Protein AF-A0A349MN30-F1 (afdb_monomer_lite)

Sequence (79 aa):
MKMKSLRFVFTAMVIAMLPQQGIADGHKKTMWDVITNDDRFATFAVMVENAGVEHLFNGKTAINATVYVPTNFAFSTVP

Radius of gyration: 24.06 Å; chains: 1; bounding box: 62×49×43 Å

Foldseek 3Di:
DPDPVVVVVVVVVVVVPPPPPPPPPPCPCWQLNVQVVDQQNVVVNVVCVVVVNCCVTRPVDPDDDDDDGHGPVNVVPDD

Structure (mmCIF, N/CA/C/O backbone):
data_AF-A0A349MN30-F1
#
_entry.id   AF-A0A349MN30-F1
#
loop_
_atom_site.group_PDB
_atom_site.id
_atom_site.type_symbol
_atom_site.label_atom_id
_atom_site.label_alt_id
_atom_site.label_comp_id
_atom_site.label_asym_id
_atom_site.label_entity_id
_atom_site.label_seq_id
_atom_site.pdbx_PDB_ins_code
_atom_site.Cartn_x
_atom_site.Cartn_y
_atom_site.Cartn_z
_atom_site.occupancy
_atom_site.B_iso_or_equiv
_atom_site.auth_seq_id
_atom_site.auth_comp_id
_atom_site.auth_asym_id
_atom_site.auth_atom_id
_atom_site.pdbx_PDB_model_num
ATOM 1 N N . MET A 1 1 ? -45.780 37.088 33.471 1.00 51.62 1 MET A N 1
ATOM 2 C CA . MET A 1 1 ? -45.248 36.539 32.200 1.00 51.62 1 MET A CA 1
ATOM 3 C C . MET A 1 1 ? -43.844 37.098 31.936 1.00 51.62 1 MET A C 1
ATOM 5 O O . MET A 1 1 ? -43.733 38.080 31.221 1.00 51.62 1 MET A O 1
ATOM 9 N N . LYS A 1 2 ? -42.776 36.583 32.579 1.00 56.50 2 LYS A N 1
ATOM 10 C CA . LYS A 1 2 ? -41.404 37.114 32.350 1.00 56.50 2 LYS A CA 1
ATOM 11 C C . LYS A 1 2 ? -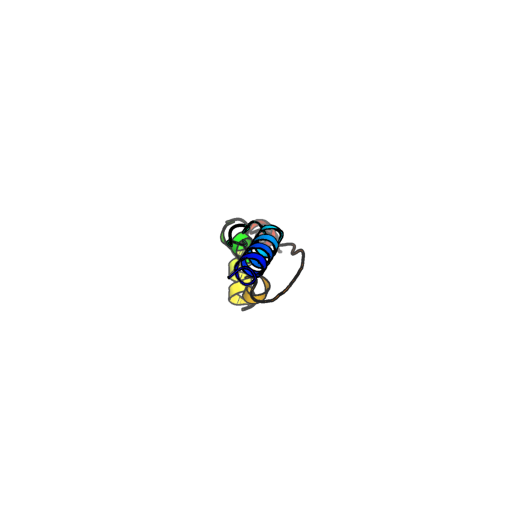40.232 36.242 32.850 1.00 56.50 2 LYS A C 1
ATOM 13 O O . LYS A 1 2 ? -39.152 36.758 33.073 1.00 56.50 2 LYS A O 1
ATOM 18 N N . MET A 1 3 ? -40.418 34.928 33.026 1.00 54.09 3 MET A N 1
ATOM 19 C CA . MET A 1 3 ? -39.339 34.027 33.500 1.00 54.09 3 MET A CA 1
ATOM 20 C C . MET A 1 3 ? -39.000 32.881 32.535 1.00 54.09 3 MET A C 1
ATOM 22 O O . MET A 1 3 ? -37.964 32.241 32.682 1.00 54.09 3 MET A O 1
ATOM 26 N N . LYS A 1 4 ? -39.840 32.636 31.517 1.00 53.19 4 LYS A N 1
ATOM 27 C CA . LYS A 1 4 ? -39.588 31.609 30.492 1.00 53.19 4 LYS A CA 1
ATOM 28 C C . LYS A 1 4 ? -38.684 32.125 29.360 1.00 53.19 4 LYS A C 1
ATOM 30 O O . LYS A 1 4 ? -37.803 31.391 28.935 1.00 53.19 4 LYS A O 1
ATOM 35 N N . SER A 1 5 ? -38.809 33.397 28.956 1.00 53.88 5 SER A N 1
ATOM 36 C CA . SER A 1 5 ? -37.941 33.983 27.916 1.00 53.88 5 SER A CA 1
ATOM 37 C C . SER A 1 5 ? -36.476 34.106 28.335 1.00 53.88 5 SER A C 1
ATOM 39 O O . SER A 1 5 ? -35.605 33.924 27.497 1.00 53.88 5 SER A O 1
ATOM 41 N N . LEU A 1 6 ? -36.178 34.358 29.617 1.00 55.53 6 LEU A N 1
ATOM 42 C CA . LEU A 1 6 ? -34.791 34.522 30.073 1.00 55.53 6 LEU A CA 1
ATOM 43 C C . LEU A 1 6 ? -34.016 33.194 30.083 1.00 55.53 6 LEU A C 1
ATOM 45 O O . LEU A 1 6 ? -32.834 33.167 29.756 1.00 55.53 6 LEU A O 1
ATOM 49 N N . ARG A 1 7 ? -34.706 32.080 30.374 1.00 55.00 7 ARG A N 1
ATOM 50 C CA . ARG A 1 7 ? -34.153 30.726 30.213 1.00 55.00 7 ARG A CA 1
ATOM 51 C C . ARG A 1 7 ? -33.863 30.411 28.746 1.00 55.00 7 ARG A C 1
ATOM 53 O O . ARG A 1 7 ? -32.802 29.883 28.451 1.00 55.00 7 ARG A O 1
ATOM 60 N N . PHE A 1 8 ? -34.763 30.797 27.840 1.00 53.59 8 PHE A N 1
ATOM 61 C CA . PHE A 1 8 ? -34.586 30.578 26.401 1.00 53.59 8 PHE A CA 1
ATOM 62 C C . PHE A 1 8 ? -33.379 31.329 25.821 1.00 53.59 8 PHE A C 1
ATOM 64 O O . PHE A 1 8 ? -32.644 30.760 25.018 1.00 53.59 8 PHE A O 1
ATOM 71 N N . VAL A 1 9 ? -33.131 32.569 26.258 1.00 58.62 9 VAL A N 1
ATOM 72 C CA . VAL A 1 9 ? -31.964 33.351 25.807 1.00 58.62 9 VAL A CA 1
ATOM 73 C C . VAL A 1 9 ? -30.653 32.744 26.322 1.00 58.62 9 VAL A C 1
ATOM 75 O O . VAL A 1 9 ? -29.691 32.636 25.566 1.00 58.62 9 VAL A O 1
ATOM 78 N N . 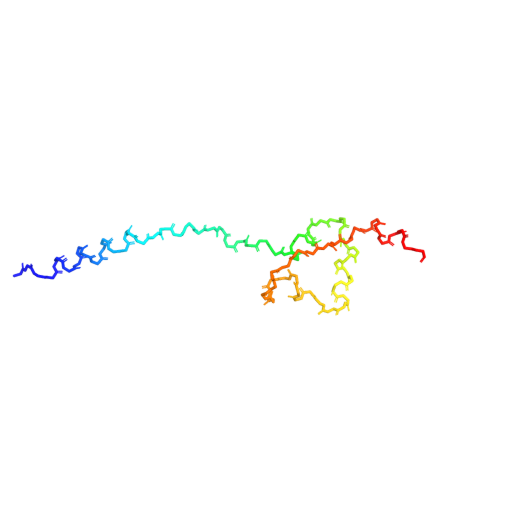PHE A 1 10 ? -30.625 32.270 27.573 1.00 55.38 10 PHE A N 1
ATOM 79 C CA . PHE A 1 10 ? -29.441 31.611 28.133 1.00 55.38 10 PHE A CA 1
ATOM 80 C C . PHE A 1 10 ? -29.116 30.284 27.436 1.00 55.38 10 PHE A C 1
ATOM 82 O O . PHE A 1 10 ? -27.950 29.998 27.183 1.00 55.38 10 PHE A O 1
ATOM 89 N N . THR A 1 11 ? -30.125 29.489 27.068 1.00 59.09 11 THR A N 1
ATOM 90 C CA . THR A 1 11 ? -29.901 28.234 26.333 1.00 59.09 11 THR A CA 1
ATOM 91 C C . THR A 1 11 ? -29.346 28.478 24.926 1.00 59.09 11 THR A C 1
ATOM 93 O O . THR A 1 11 ? -28.445 27.762 24.501 1.00 59.09 11 THR A O 1
ATOM 96 N N . ALA A 1 12 ? -29.816 29.510 24.218 1.00 58.03 12 ALA A N 1
ATOM 97 C CA . ALA A 1 12 ? -29.307 29.841 22.884 1.00 58.03 12 ALA A CA 1
ATOM 98 C C . ALA A 1 12 ? -27.852 30.349 22.910 1.00 58.03 12 ALA A C 1
ATOM 100 O O . ALA A 1 12 ? -27.065 30.017 22.024 1.00 58.03 12 ALA A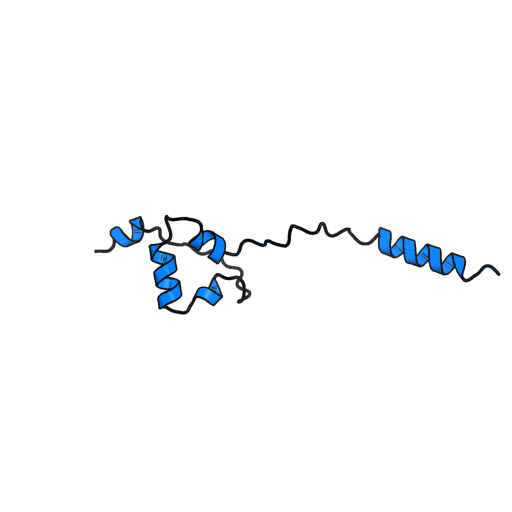 O 1
ATOM 101 N N . MET A 1 13 ? -27.468 31.102 23.947 1.00 56.62 13 MET A N 1
ATOM 102 C CA . MET A 1 13 ? -26.102 31.617 24.094 1.00 56.62 13 MET A CA 1
ATOM 103 C C . MET A 1 13 ? -25.075 30.503 24.358 1.00 56.62 13 MET A C 1
ATOM 105 O O . MET A 1 13 ? -23.961 30.571 23.849 1.00 56.62 13 MET A O 1
ATOM 109 N N . VAL A 1 14 ? -25.455 29.446 25.086 1.00 57.28 14 VAL A N 1
ATOM 110 C CA . VAL A 1 14 ? -24.579 28.282 25.319 1.00 57.28 14 VAL A CA 1
ATOM 111 C C . VAL A 1 14 ? -24.311 27.507 24.024 1.00 57.28 14 VAL A C 1
ATOM 113 O O . VAL A 1 14 ? -23.196 27.040 23.821 1.00 57.28 14 VAL A O 1
ATOM 116 N N . ILE A 1 15 ? -25.287 27.421 23.113 1.00 58.25 15 ILE A N 1
ATOM 117 C CA . ILE A 1 15 ? -25.113 26.749 21.813 1.00 58.25 15 ILE A CA 1
ATOM 118 C C . ILE A 1 15 ? -24.156 27.537 20.906 1.00 58.25 15 ILE A C 1
ATOM 120 O O . ILE A 1 15 ? -23.334 26.935 20.223 1.00 58.25 15 ILE A O 1
ATOM 124 N N . ALA A 1 16 ? -24.215 28.872 20.930 1.00 58.31 16 ALA A N 1
ATOM 125 C CA . ALA A 1 16 ? -23.349 29.729 20.115 1.00 58.31 16 ALA A CA 1
ATOM 126 C C . ALA A 1 16 ? -21.884 29.779 20.595 1.00 58.31 16 ALA A C 1
ATOM 128 O O . ALA A 1 16 ? -21.008 30.177 19.834 1.00 58.31 16 ALA A O 1
ATOM 129 N N . MET A 1 17 ? -21.619 29.403 21.851 1.00 55.91 17 MET A N 1
ATOM 130 C CA . MET A 1 17 ? -20.283 29.436 22.460 1.00 55.91 17 MET A CA 1
ATOM 131 C C . MET A 1 17 ? -19.582 28.069 22.446 1.00 55.91 17 MET A C 1
ATOM 133 O O . MET A 1 17 ? -18.414 27.968 22.825 1.00 55.91 17 MET A O 1
ATOM 137 N N . LEU A 1 18 ? -20.268 27.014 21.990 1.00 57.94 18 LEU A N 1
ATOM 138 C CA . LEU A 1 18 ? -19.598 25.769 21.641 1.00 57.94 18 LEU A CA 1
ATOM 139 C C . LEU A 1 18 ? -18.658 26.057 20.466 1.00 57.94 18 LEU A C 1
ATOM 141 O O . LEU A 1 18 ? -19.071 26.731 19.519 1.00 57.94 18 LEU A O 1
ATOM 145 N N . PRO A 1 19 ? -17.410 25.560 20.487 1.00 54.66 19 PRO A N 1
ATOM 146 C CA . PRO A 1 19 ? -16.565 25.641 19.312 1.00 54.66 19 PRO A CA 1
ATOM 147 C C . PRO A 1 19 ? -17.346 25.022 18.153 1.00 54.66 19 PRO A C 1
ATOM 149 O O . PRO A 1 19 ? -17.726 23.851 18.224 1.00 54.66 19 PRO A O 1
ATOM 152 N N . GLN A 1 20 ? -17.606 25.805 17.102 1.00 59.31 20 GLN A N 1
ATOM 153 C CA . GLN A 1 20 ? -17.925 25.260 15.790 1.00 59.31 20 GLN A CA 1
ATOM 154 C C . GLN A 1 20 ? -16.715 24.421 15.401 1.00 59.31 20 GLN A C 1
ATOM 156 O O . GLN A 1 20 ? -15.741 24.920 14.843 1.00 59.31 20 GLN A O 1
ATOM 161 N N . GLN A 1 21 ? -16.748 23.150 15.794 1.00 57.62 21 GLN A N 1
ATOM 162 C CA . GLN A 1 21 ? -15.881 22.117 15.272 1.00 57.62 21 GLN A CA 1
ATOM 163 C C . GLN A 1 21 ? -16.141 22.175 13.771 1.00 57.62 21 GLN A C 1
ATOM 165 O O . GLN A 1 21 ? -17.206 21.754 13.316 1.00 57.62 21 GLN A O 1
ATOM 170 N N . GLY A 1 22 ? -15.247 22.828 13.023 1.00 52.75 22 GLY A N 1
ATOM 171 C CA . GLY A 1 22 ? -15.319 22.824 11.574 1.00 52.75 22 GLY A CA 1
ATOM 172 C C . GLY A 1 22 ? -15.479 21.370 11.170 1.00 52.75 22 GLY A C 1
ATOM 173 O O . GLY A 1 22 ? -14.680 20.530 11.591 1.00 52.75 22 GLY A O 1
ATOM 174 N N . ILE A 1 23 ? -16.562 21.059 10.461 1.00 51.91 23 ILE A N 1
ATOM 175 C CA . ILE A 1 23 ? -16.739 19.743 9.868 1.00 51.91 23 ILE A CA 1
ATOM 176 C C . ILE A 1 23 ? -15.616 19.659 8.839 1.00 51.91 23 ILE A C 1
ATOM 178 O O . ILE A 1 23 ? -15.749 20.148 7.724 1.00 51.91 23 ILE A O 1
ATOM 182 N N . ALA A 1 24 ? -14.455 19.153 9.257 1.00 51.53 24 ALA A N 1
ATOM 183 C CA . ALA A 1 24 ? -13.446 18.683 8.335 1.00 51.53 24 ALA A CA 1
ATOM 184 C C . ALA A 1 24 ? -14.173 17.655 7.474 1.00 51.53 24 ALA A C 1
ATOM 186 O O . ALA A 1 24 ? -14.735 16.709 8.036 1.00 51.53 24 ALA A O 1
ATOM 187 N N . ASP A 1 25 ? -14.254 17.911 6.166 1.00 52.88 25 ASP A N 1
ATOM 188 C CA . ASP A 1 25 ? -14.954 17.056 5.212 1.00 52.88 25 ASP A CA 1
ATOM 189 C C . ASP A 1 25 ? -14.718 15.589 5.576 1.00 52.88 25 ASP A C 1
ATOM 191 O O . ASP A 1 25 ? -13.579 15.134 5.691 1.00 52.88 25 ASP A O 1
ATOM 195 N N . GLY A 1 26 ? -15.806 14.856 5.823 1.00 50.25 26 GLY A N 1
ATOM 196 C CA . GLY A 1 26 ? -15.795 13.498 6.379 1.00 50.25 26 GLY A CA 1
ATOM 197 C C . GLY A 1 26 ? -15.088 12.449 5.514 1.00 50.25 26 GLY A C 1
ATOM 198 O O . GLY A 1 26 ? -15.067 11.274 5.872 1.00 50.25 26 GLY A O 1
ATOM 199 N N . HIS A 1 27 ? -14.471 12.856 4.408 1.00 53.19 2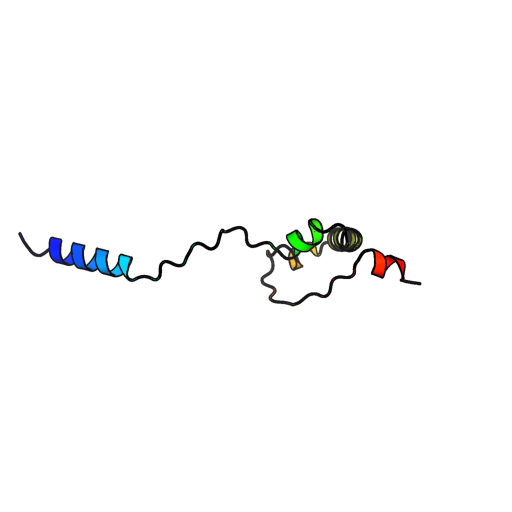7 HIS A N 1
ATOM 200 C CA . HIS A 1 27 ? -13.579 12.045 3.599 1.00 53.19 27 HIS A CA 1
ATOM 201 C C . HIS A 1 27 ? -12.186 12.017 4.235 1.00 53.19 27 HIS A C 1
ATOM 203 O O . HIS A 1 27 ? -11.218 12.573 3.715 1.00 53.19 27 HIS A O 1
ATOM 209 N N . LYS A 1 28 ? -12.072 11.346 5.385 1.00 65.62 28 LYS A N 1
ATOM 210 C CA . LYS A 1 28 ? -10.763 10.959 5.913 1.00 65.62 28 LYS A CA 1
ATOM 211 C C . LYS A 1 28 ? -10.191 9.931 4.938 1.00 65.62 28 LYS A C 1
ATOM 213 O O . LYS A 1 28 ? -10.597 8.775 4.988 1.00 65.62 28 LYS A O 1
ATOM 218 N N . LYS A 1 29 ? -9.311 10.352 4.023 1.00 81.56 29 LYS A N 1
ATOM 219 C CA . LYS A 1 29 ? -8.568 9.413 3.172 1.00 81.56 29 LYS A CA 1
ATOM 220 C C . LYS A 1 29 ? -7.861 8.417 4.086 1.00 81.56 29 LYS A C 1
ATOM 222 O O . LYS A 1 29 ? -7.088 8.815 4.958 1.00 81.56 29 LYS A O 1
ATOM 227 N N . THR A 1 30 ? -8.184 7.145 3.923 1.00 91.62 30 THR A N 1
ATOM 228 C CA . THR A 1 30 ? -7.546 6.052 4.647 1.00 91.62 30 THR A CA 1
ATOM 229 C C . THR A 1 30 ? -6.162 5.790 4.056 1.00 91.62 30 THR A C 1
ATOM 231 O O . THR A 1 30 ? -5.855 6.220 2.943 1.00 91.62 30 THR A O 1
ATOM 234 N N . MET A 1 31 ? -5.307 5.068 4.785 1.00 92.56 31 MET A N 1
ATOM 235 C CA . MET A 1 31 ? -4.038 4.605 4.212 1.00 92.56 31 MET A CA 1
ATOM 236 C C . MET A 1 31 ? -4.300 3.706 2.997 1.00 92.56 31 MET A C 1
ATOM 238 O O . MET A 1 31 ? -3.572 3.775 2.012 1.00 92.56 31 MET A O 1
ATOM 242 N N . TRP A 1 32 ? -5.374 2.912 3.045 1.00 95.38 32 TRP A N 1
ATOM 243 C CA . TRP A 1 32 ? -5.795 2.087 1.920 1.00 95.38 32 TRP A CA 1
ATOM 244 C C . TRP A 1 32 ? -6.122 2.917 0.678 1.00 95.38 32 TRP A C 1
ATOM 246 O O . TRP A 1 32 ? -5.606 2.610 -0.389 1.00 95.38 32 TRP A O 1
ATOM 256 N N . ASP A 1 33 ? -6.838 4.037 0.829 1.00 94.69 33 ASP A N 1
ATOM 257 C CA . ASP A 1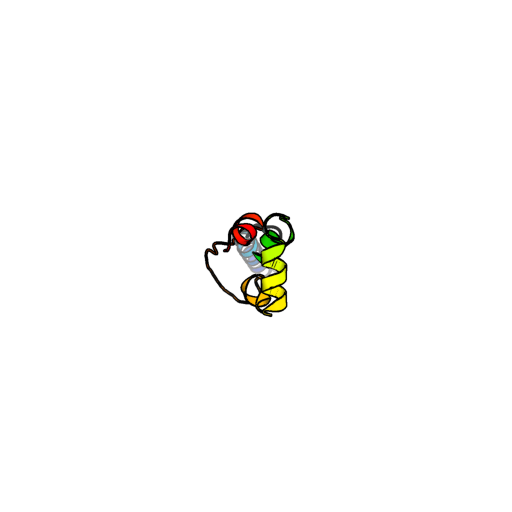 33 ? -7.103 4.952 -0.291 1.00 94.69 33 ASP A CA 1
ATOM 258 C C . ASP A 1 33 ? -5.810 5.522 -0.891 1.00 94.69 33 ASP A C 1
ATOM 260 O O . ASP A 1 33 ? -5.754 5.801 -2.084 1.00 94.69 33 ASP A O 1
ATOM 264 N N . VAL A 1 34 ? -4.764 5.734 -0.088 1.00 93.38 34 VAL A N 1
ATOM 265 C CA . VAL A 1 34 ? -3.458 6.184 -0.602 1.00 93.38 34 VAL A CA 1
ATOM 266 C C . VAL A 1 34 ? -2.773 5.067 -1.391 1.00 93.38 34 VAL A C 1
ATOM 268 O O . VAL A 1 34 ? -2.220 5.331 -2.454 1.00 93.38 34 VAL A O 1
ATOM 271 N N . ILE A 1 35 ? -2.828 3.830 -0.894 1.00 95.94 35 ILE A N 1
ATOM 272 C CA . ILE A 1 35 ? -2.216 2.657 -1.531 1.00 95.94 35 ILE A CA 1
ATOM 273 C C . ILE A 1 35 ? -2.893 2.337 -2.870 1.00 95.94 35 ILE A C 1
ATOM 275 O O . ILE A 1 35 ? -2.201 2.096 -3.852 1.00 95.94 35 ILE A O 1
ATOM 279 N N . THR A 1 36 ? -4.227 2.342 -2.932 1.00 96.50 36 THR A N 1
ATOM 280 C CA . THR A 1 36 ? -4.961 1.908 -4.133 1.00 96.50 36 THR A CA 1
ATOM 281 C C . THR A 1 36 ? -5.086 2.986 -5.206 1.00 96.50 36 THR A C 1
ATOM 283 O O . THR A 1 36 ? -5.339 2.652 -6.357 1.00 96.50 36 THR A O 1
ATOM 286 N N . ASN A 1 37 ? -4.921 4.269 -4.859 1.00 96.81 37 ASN A N 1
ATOM 287 C CA . ASN A 1 37 ? -4.994 5.375 -5.825 1.00 96.81 37 ASN A CA 1
ATOM 288 C C . ASN A 1 37 ? -3.630 5.774 -6.422 1.00 96.81 37 ASN A C 1
ATOM 290 O O . ASN A 1 37 ? -3.573 6.708 -7.221 1.00 96.81 37 ASN A O 1
ATOM 294 N N . ASP A 1 38 ? -2.535 5.120 -6.028 1.00 97.19 38 ASP A N 1
ATOM 295 C CA . ASP A 1 38 ? -1.192 5.374 -6.557 1.00 97.19 38 ASP A CA 1
ATOM 296 C C . ASP A 1 38 ? -0.633 4.099 -7.201 1.00 97.19 38 ASP A C 1
ATOM 298 O O . ASP A 1 38 ? -0.281 3.133 -6.520 1.00 97.19 38 ASP A O 1
ATOM 302 N N . ASP A 1 39 ? -0.513 4.118 -8.532 1.00 97.69 39 ASP A N 1
ATOM 303 C CA . ASP A 1 39 ? -0.088 2.970 -9.341 1.00 97.69 39 ASP A CA 1
ATOM 304 C C . ASP A 1 39 ? 1.265 2.393 -8.909 1.00 97.69 39 ASP A C 1
ATOM 306 O O . ASP A 1 39 ? 1.537 1.211 -9.133 1.00 97.69 39 ASP A O 1
ATOM 310 N N . ARG A 1 40 ? 2.122 3.189 -8.253 1.00 98.12 40 ARG A N 1
ATOM 311 C CA . ARG A 1 40 ? 3.427 2.733 -7.755 1.00 98.12 40 ARG A CA 1
ATOM 312 C C . ARG A 1 40 ? 3.310 1.683 -6.655 1.00 98.12 40 ARG A C 1
ATOM 314 O O . ARG A 1 40 ? 4.324 1.046 -6.380 1.00 98.12 40 ARG A O 1
ATOM 321 N N . PHE A 1 41 ? 2.142 1.506 -6.035 1.00 98.12 41 PHE A N 1
ATOM 322 C CA . PHE A 1 41 ? 1.907 0.547 -4.951 1.00 98.12 41 PHE A CA 1
ATOM 323 C C . PHE A 1 41 ? 1.001 -0.629 -5.348 1.00 98.12 41 PHE A C 1
ATOM 325 O O . PHE A 1 41 ? 0.649 -1.436 -4.488 1.00 98.12 41 PHE A O 1
ATOM 332 N N . ALA A 1 42 ? 0.654 -0.781 -6.630 1.00 98.06 42 ALA A N 1
ATOM 333 C CA . ALA A 1 42 ? -0.247 -1.834 -7.107 1.00 98.06 42 ALA A CA 1
ATOM 334 C C . ALA A 1 42 ? 0.184 -3.256 -6.688 1.00 98.06 42 ALA A C 1
ATOM 336 O O . ALA A 1 42 ? -0.646 -4.052 -6.250 1.00 98.06 42 ALA A O 1
ATOM 337 N N . THR A 1 43 ? 1.484 -3.571 -6.744 1.00 98.06 43 THR A N 1
ATOM 338 C CA . THR A 1 43 ? 2.006 -4.869 -6.286 1.00 98.06 43 THR A CA 1
ATOM 339 C C . THR A 1 43 ? 1.748 -5.080 -4.793 1.00 98.06 43 THR A C 1
ATOM 341 O O . THR A 1 43 ? 1.341 -6.166 -4.382 1.00 98.06 43 THR A O 1
ATOM 344 N N . PHE A 1 44 ? 1.948 -4.043 -3.976 1.00 98.06 44 PHE A N 1
ATOM 345 C CA . PHE A 1 44 ? 1.689 -4.111 -2.539 1.00 98.06 44 PHE A CA 1
ATOM 346 C C . PHE A 1 44 ? 0.196 -4.288 -2.239 1.00 98.06 44 PHE A C 1
ATOM 348 O O . PHE A 1 44 ? -0.150 -5.098 -1.382 1.00 98.06 44 PHE A O 1
ATOM 355 N N . ALA A 1 45 ? -0.684 -3.586 -2.961 1.00 98.12 45 ALA A N 1
ATOM 356 C CA . ALA A 1 45 ? -2.132 -3.709 -2.798 1.00 98.12 45 ALA A CA 1
ATOM 357 C C . ALA A 1 45 ? -2.597 -5.163 -2.988 1.00 98.12 45 ALA A C 1
ATOM 359 O O . ALA A 1 45 ? -3.224 -5.730 -2.094 1.00 98.12 45 ALA A O 1
ATOM 360 N N . VAL A 1 46 ? -2.170 -5.808 -4.081 1.00 98.19 46 VAL A N 1
ATOM 361 C CA . VAL A 1 46 ? -2.481 -7.222 -4.358 1.00 98.19 46 VAL A CA 1
ATOM 362 C C . VAL A 1 46 ? -1.973 -8.142 -3.244 1.00 98.19 46 VAL A C 1
ATOM 364 O O . VAL A 1 46 ? -2.660 -9.080 -2.845 1.00 98.19 46 VAL A O 1
ATOM 367 N N . MET A 1 47 ? -0.775 -7.890 -2.707 1.00 97.94 47 MET A N 1
ATOM 368 C CA . MET A 1 47 ? -0.243 -8.684 -1.594 1.00 97.94 47 MET A CA 1
ATOM 369 C C . MET A 1 47 ? -1.078 -8.532 -0.318 1.00 97.94 47 MET A C 1
ATOM 371 O O . MET A 1 47 ? -1.342 -9.529 0.351 1.00 97.94 47 MET A O 1
ATOM 375 N N . VAL A 1 48 ? -1.503 -7.311 0.020 1.00 97.50 48 VAL A N 1
ATOM 376 C CA . VAL A 1 48 ? -2.341 -7.035 1.198 1.00 97.50 48 VAL A CA 1
ATOM 377 C C . VAL A 1 48 ? -3.701 -7.726 1.091 1.00 97.50 48 VAL A C 1
ATOM 379 O O . VAL A 1 48 ? -4.154 -8.326 2.070 1.00 97.50 48 VAL A O 1
ATOM 382 N N . GLU A 1 49 ? -4.322 -7.680 -0.088 1.00 97.88 49 GLU A N 1
ATOM 383 C CA . GLU A 1 49 ? -5.584 -8.369 -0.373 1.00 97.88 49 GLU A CA 1
ATOM 384 C C . GLU A 1 49 ? -5.421 -9.889 -0.273 1.00 97.88 49 GLU A C 1
ATOM 386 O O . GLU A 1 49 ? -6.153 -10.538 0.475 1.00 97.88 49 GLU A O 1
ATOM 391 N N . ASN A 1 50 ? -4.405 -10.456 -0.935 1.00 98.25 50 ASN A N 1
ATOM 392 C CA . ASN A 1 50 ? -4.118 -11.894 -0.897 1.00 98.25 50 ASN A CA 1
ATOM 393 C C . ASN A 1 50 ? -3.793 -12.396 0.518 1.00 98.25 50 ASN A C 1
ATOM 395 O O . ASN A 1 50 ? -4.122 -13.529 0.864 1.00 98.25 50 ASN A O 1
ATOM 399 N N . ALA A 1 51 ? -3.154 -11.563 1.342 1.00 98.06 51 ALA A N 1
ATOM 400 C CA . ALA A 1 51 ? -2.866 -11.872 2.738 1.00 98.06 51 ALA A CA 1
ATOM 401 C C . ALA A 1 51 ? -4.074 -11.665 3.674 1.00 98.06 51 ALA A C 1
ATOM 403 O O . ALA A 1 51 ? -4.013 -12.065 4.836 1.00 98.06 51 ALA A O 1
ATOM 404 N N . GLY A 1 52 ? -5.163 -11.042 3.209 1.00 97.31 52 GLY A N 1
ATOM 405 C CA . GLY A 1 52 ? -6.359 -10.780 4.018 1.00 97.31 52 GLY A CA 1
ATOM 406 C C . GLY A 1 52 ? -6.165 -9.718 5.110 1.00 97.31 52 GLY A C 1
ATOM 407 O O . GLY A 1 52 ? -6.919 -9.681 6.086 1.00 97.31 52 GLY A O 1
ATOM 408 N N . VAL A 1 53 ? -5.162 -8.844 4.975 1.00 96.44 53 VAL A N 1
ATOM 409 C CA . VAL A 1 53 ? -4.770 -7.867 6.014 1.00 96.44 53 VAL A CA 1
ATOM 410 C C . VAL A 1 53 ? -5.183 -6.422 5.707 1.00 96.44 53 VAL A C 1
ATOM 412 O O . VAL A 1 53 ? -4.760 -5.495 6.391 1.00 96.44 53 VAL A O 1
ATOM 415 N N . GLU A 1 54 ? -6.062 -6.209 4.726 1.00 95.69 54 GLU A N 1
ATOM 416 C CA . GLU A 1 54 ? -6.571 -4.883 4.323 1.00 95.69 54 GLU A CA 1
ATOM 417 C C . GLU A 1 54 ? -7.157 -4.066 5.492 1.00 95.69 54 GLU A C 1
ATOM 419 O O . GLU A 1 54 ? -7.037 -2.841 5.545 1.00 95.69 54 GLU A O 1
ATOM 424 N N . HIS A 1 55 ? -7.748 -4.747 6.479 1.00 93.56 55 HIS A N 1
ATOM 425 C CA . HIS A 1 55 ? -8.327 -4.137 7.681 1.00 93.56 55 HIS A CA 1
ATOM 426 C C . HIS A 1 55 ? -7.334 -3.284 8.491 1.00 93.56 55 HIS A C 1
ATOM 428 O O . HIS A 1 55 ? -7.750 -2.358 9.188 1.00 93.56 55 HIS A O 1
ATOM 434 N N . LEU A 1 56 ? -6.030 -3.552 8.359 1.00 93.56 56 LEU A N 1
ATOM 435 C CA . LEU A 1 56 ? -4.970 -2.760 8.982 1.00 93.56 56 LEU A CA 1
ATOM 436 C C . LEU A 1 56 ? -4.779 -1.385 8.315 1.00 93.56 56 LEU A C 1
ATOM 438 O O . LEU A 1 56 ? -4.215 -0.485 8.932 1.00 93.56 56 LEU A O 1
ATOM 442 N N . PHE A 1 57 ? -5.253 -1.207 7.078 1.00 93.75 57 PHE A N 1
ATOM 443 C CA . PHE A 1 57 ? -5.017 -0.016 6.251 1.00 93.75 57 PHE A CA 1
ATOM 444 C C . PHE A 1 57 ? -6.290 0.781 5.949 1.00 93.75 57 PHE A C 1
ATOM 446 O O . PHE A 1 57 ? -6.229 1.999 5.764 1.00 93.75 57 PHE A O 1
ATOM 453 N N . ASN A 1 58 ? -7.450 0.122 5.920 1.00 92.50 58 ASN A N 1
ATOM 454 C CA . ASN A 1 58 ? -8.733 0.735 5.549 1.00 92.50 58 ASN A CA 1
ATOM 455 C C . ASN A 1 58 ? -9.409 1.529 6.687 1.00 92.50 58 ASN A C 1
ATOM 457 O O . ASN A 1 58 ? -10.583 1.881 6.596 1.00 92.50 58 ASN A O 1
ATOM 461 N N . GLY A 1 59 ? -8.687 1.799 7.780 1.00 87.81 59 GLY A N 1
ATOM 462 C CA . GLY A 1 59 ? -9.168 2.602 8.907 1.00 87.81 59 GLY A CA 1
ATOM 463 C C . GLY A 1 59 ? -10.198 1.913 9.810 1.00 87.81 59 GLY A C 1
ATOM 464 O O . GLY A 1 59 ? -10.657 2.535 10.767 1.00 87.81 59 GLY A O 1
ATOM 465 N N . LYS A 1 60 ? -10.558 0.644 9.552 1.00 87.44 60 LYS A N 1
ATOM 466 C CA . LYS A 1 60 ? -11.456 -0.132 10.430 1.00 87.44 60 LYS A CA 1
ATOM 467 C C . LYS A 1 60 ? -10.777 -0.518 11.739 1.00 87.44 60 LYS A C 1
ATOM 469 O O . LYS A 1 60 ? -11.427 -0.551 12.782 1.00 87.44 60 LYS A O 1
ATOM 474 N N . THR A 1 61 ? -9.476 -0.795 11.699 1.00 85.69 61 THR A N 1
ATOM 475 C CA . THR A 1 61 ? -8.671 -0.985 12.904 1.00 85.69 61 THR A CA 1
ATOM 476 C C . THR A 1 61 ? -8.054 0.350 13.310 1.00 85.69 61 THR A C 1
ATOM 478 O O . THR A 1 61 ? -7.405 1.013 12.504 1.00 85.69 61 THR A O 1
ATOM 481 N N . ALA A 1 62 ? -8.253 0.751 14.568 1.00 80.56 62 ALA A N 1
ATOM 482 C CA . ALA A 1 62 ? -7.709 1.990 15.121 1.00 80.56 62 ALA A CA 1
ATOM 483 C C . ALA A 1 62 ? -6.194 1.867 15.365 1.00 80.56 62 ALA A C 1
ATOM 485 O O . ALA A 1 62 ? -5.735 1.736 16.498 1.00 80.56 62 ALA A O 1
ATOM 486 N N . ILE A 1 63 ? -5.421 1.882 14.280 1.00 82.12 63 ILE A N 1
ATOM 487 C CA . ILE A 1 63 ? -3.960 1.862 14.294 1.00 82.12 63 ILE A CA 1
ATOM 488 C C . ILE A 1 63 ? -3.468 3.272 13.984 1.00 82.12 63 ILE A C 1
ATOM 490 O O . ILE A 1 63 ? -3.778 3.834 12.937 1.00 82.12 63 ILE A O 1
ATOM 494 N N . ASN A 1 64 ? -2.678 3.837 14.893 1.00 85.88 64 ASN A N 1
ATOM 495 C CA . ASN A 1 64 ? -1.906 5.044 14.628 1.00 85.88 64 ASN A CA 1
ATOM 496 C C . ASN A 1 64 ? -0.451 4.630 14.397 1.00 85.88 64 ASN A C 1
ATOM 498 O O . ASN A 1 64 ? 0.297 4.422 15.352 1.00 85.88 64 ASN A O 1
ATOM 502 N N . ALA A 1 65 ? -0.089 4.426 13.133 1.00 86.25 65 ALA A N 1
ATOM 503 C CA . ALA A 1 65 ? 1.240 3.985 12.744 1.00 86.25 65 ALA A CA 1
ATOM 504 C C . ALA A 1 65 ? 1.699 4.681 11.463 1.00 86.25 65 ALA A C 1
ATOM 506 O O . ALA A 1 65 ? 0.913 4.928 10.548 1.00 86.25 65 ALA A O 1
ATOM 507 N N . THR A 1 66 ? 3.003 4.926 11.385 1.00 92.00 66 THR A N 1
ATOM 508 C CA . THR A 1 66 ? 3.684 5.252 10.132 1.00 92.00 66 THR A CA 1
ATOM 509 C C . THR A 1 66 ? 4.088 3.946 9.462 1.00 92.00 66 THR A C 1
ATOM 511 O O . THR A 1 66 ? 4.804 3.146 10.064 1.00 92.00 66 THR A O 1
ATOM 514 N N . VAL A 1 67 ? 3.645 3.729 8.225 1.00 91.44 67 VAL A N 1
ATOM 515 C CA . VAL A 1 67 ? 3.949 2.510 7.466 1.00 91.44 67 VAL A CA 1
ATOM 516 C C . VAL A 1 67 ? 4.846 2.844 6.280 1.00 91.44 67 VAL A C 1
ATOM 518 O O . VAL A 1 67 ? 4.542 3.740 5.498 1.00 91.44 67 VAL A O 1
ATOM 521 N N . TYR A 1 68 ? 5.944 2.102 6.138 1.00 94.75 68 TYR A N 1
ATOM 522 C CA . TYR A 1 68 ? 6.851 2.201 4.997 1.00 94.75 68 TYR A CA 1
ATOM 523 C C . TYR A 1 68 ? 6.446 1.173 3.940 1.00 94.75 68 TYR A C 1
ATOM 525 O O . TYR A 1 68 ? 6.674 -0.023 4.114 1.00 94.75 68 TYR A O 1
ATOM 533 N N . VAL A 1 69 ? 5.813 1.644 2.865 1.00 95.19 69 VAL A N 1
ATOM 534 C CA . VAL A 1 69 ? 5.273 0.790 1.799 1.00 95.19 69 VAL A CA 1
ATOM 535 C C . VAL A 1 69 ? 6.260 0.717 0.622 1.00 95.19 69 VAL A C 1
ATOM 537 O O . VAL A 1 69 ? 6.659 1.765 0.107 1.00 95.19 69 VAL A O 1
ATOM 540 N N . PRO A 1 70 ? 6.672 -0.485 0.177 1.00 97.06 70 PRO A N 1
ATOM 541 C CA . PRO A 1 70 ? 7.518 -0.645 -1.006 1.00 97.06 70 PRO A CA 1
ATOM 542 C C . PRO A 1 70 ? 6.765 -0.293 -2.296 1.00 97.06 70 PRO A C 1
ATOM 544 O O . PRO A 1 70 ? 5.585 -0.607 -2.450 1.00 97.06 70 PRO A O 1
ATOM 547 N N . THR A 1 71 ? 7.465 0.312 -3.257 1.00 97.94 71 THR A N 1
ATOM 548 C CA . THR A 1 71 ? 6.939 0.499 -4.617 1.00 97.94 71 THR A CA 1
ATOM 549 C C . THR A 1 71 ? 7.043 -0.789 -5.435 1.00 97.94 71 THR A C 1
ATOM 551 O O . THR A 1 71 ? 7.826 -1.683 -5.113 1.00 97.94 71 THR A O 1
ATOM 554 N N . ASN A 1 72 ? 6.338 -0.856 -6.566 1.00 98.19 72 ASN A N 1
ATOM 555 C CA . ASN A 1 72 ? 6.458 -1.939 -7.548 1.00 98.19 72 ASN A CA 1
ATOM 556 C C . ASN A 1 72 ? 7.921 -2.171 -7.965 1.00 98.19 72 ASN A C 1
ATOM 558 O O . ASN A 1 72 ? 8.354 -3.313 -8.107 1.00 98.19 72 ASN A O 1
ATOM 562 N N . PHE A 1 73 ? 8.702 -1.092 -8.116 1.00 97.94 73 PHE A N 1
ATOM 563 C CA . PHE A 1 73 ? 10.123 -1.192 -8.446 1.00 97.94 73 PHE A CA 1
ATOM 564 C C . PHE A 1 73 ? 10.917 -1.895 -7.340 1.00 97.94 73 PHE A C 1
ATOM 566 O O . PHE A 1 73 ? 11.722 -2.768 -7.646 1.00 97.94 73 PHE A O 1
ATOM 573 N N . ALA A 1 74 ? 10.656 -1.59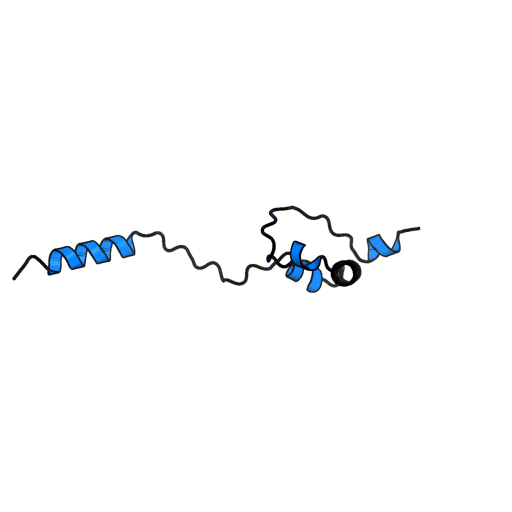7 -6.064 1.00 97.62 74 ALA A N 1
ATOM 574 C CA . ALA A 1 74 ? 11.332 -2.278 -4.959 1.00 97.62 74 ALA A CA 1
ATOM 575 C C . ALA A 1 74 ? 11.107 -3.801 -5.007 1.00 97.62 74 ALA A C 1
ATOM 577 O O . ALA A 1 74 ? 12.061 -4.565 -4.863 1.00 97.62 74 ALA A O 1
ATOM 578 N N . PHE A 1 75 ? 9.888 -4.252 -5.321 1.00 96.19 75 PHE A N 1
ATOM 579 C CA . PHE A 1 75 ? 9.612 -5.678 -5.524 1.00 96.19 75 PHE A CA 1
ATOM 580 C C . PHE A 1 75 ? 10.373 -6.279 -6.710 1.00 96.19 75 PHE A C 1
ATOM 582 O O . PHE A 1 75 ? 10.849 -7.404 -6.613 1.00 96.19 75 PHE A O 1
ATOM 589 N N . SER A 1 76 ? 10.547 -5.535 -7.806 1.00 96.06 76 SER A N 1
ATOM 590 C CA . SER A 1 76 ? 11.306 -6.009 -8.976 1.00 96.06 76 SER A CA 1
ATOM 591 C C . SER A 1 76 ? 12.811 -6.185 -8.725 1.00 96.06 76 SER A C 1
ATOM 593 O O . SER A 1 76 ? 13.493 -6.811 -9.529 1.00 96.06 76 SER A O 1
ATOM 595 N N . THR A 1 77 ? 13.330 -5.635 -7.622 1.00 96.94 77 THR A N 1
ATOM 596 C CA . THR A 1 77 ? 14.749 -5.738 -7.235 1.00 96.94 77 THR A CA 1
ATOM 597 C C . THR A 1 77 ? 15.043 -6.880 -6.263 1.00 96.94 77 THR A C 1
ATOM 599 O O . THR A 1 77 ? 16.190 -7.043 -5.847 1.00 96.94 77 THR A O 1
ATOM 602 N N . VAL A 1 78 ? 14.025 -7.656 -5.879 1.00 91.00 78 VAL A N 1
ATOM 603 C CA . VAL A 1 78 ? 14.202 -8.832 -5.022 1.00 91.00 78 VAL A CA 1
ATOM 604 C C . VAL A 1 78 ? 14.893 -9.943 -5.835 1.00 91.00 78 VAL A C 1
ATOM 606 O O . VAL A 1 78 ? 14.402 -10.246 -6.924 1.00 91.00 78 VAL A O 1
ATOM 609 N N . PRO A 1 79 ? 16.020 -10.509 -5.352 1.00 88.31 79 PRO A N 1
ATOM 610 C CA . PRO A 1 79 ? 16.747 -11.586 -6.033 1.00 88.31 79 PRO A CA 1
ATOM 611 C C . PRO A 1 79 ? 15.945 -12.877 -6.214 1.00 88.31 79 PRO A C 1
ATOM 613 O O . PRO A 1 79 ? 15.122 -13.195 -5.323 1.00 88.31 79 PRO A O 1
#

Secondary structure (DSSP, 8-state):
--SHHHHHHHHHHHHHTS-------S----HHHHHHT-GGGHHHHHHHHHTT-GGGTSSSS-------PPPHHHHHT--

pLDDT: mean 80.47, std 18.88, range [50.25, 98.25]